Protein AF-A0A818C3V9-F1 (afdb_monomer)

Nearest PDB structures (foldseek):
  8pks-assembly7_M  TM=8.828E-01  e=2.914E-03  Homo sapiens
  5yy8-assembly1_A  TM=9.449E-01  e=5.911E-03  Homo sapiens
  1zgk-assembly1_A  TM=8.342E-01  e=2.914E-03  Homo sapiens
  8pjq-assembly1_A  TM=8.996E-01  e=6.270E-03  synthetic construct
  6ttk-assembly3_C  TM=8.232E-01  e=6.270E-03  Homo sapiens

Mean predicted aligned error: 8.04 Å

Solvent-accessible surface area (backbone atoms only — not comparable to full-atom values): 3168 Å² total; per-residue (Å²): 132,85,74,88,38,98,57,48,48,74,48,79,43,98,86,67,26,40,39,39,36,14,41,50,58,98,86,44,60,31,30,50,26,38,36,36,38,67,92,75,77,41,78,40,82,49,76,66,48,97,60,55,83

Sequence (53 aa):
MKSPSIDSAASILTNGNVLIAGELYGGDYLSSAELYNSSTETWTITDNMSQPR

pLDDT: mean 72.13, std 9.06, range [48.53, 83.12]

Radius of gyration: 11.03 Å; Cα contacts (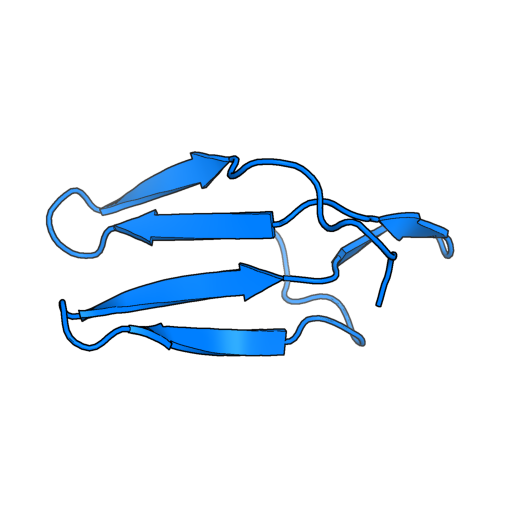8 Å, |Δi|>4): 104; chains: 1; bounding box: 31×21×27 Å

Structure (mmCIF, N/CA/C/O backbone):
data_AF-A0A818C3V9-F1
#
_entry.id   AF-A0A818C3V9-F1
#
loop_
_atom_site.group_PDB
_atom_site.id
_atom_site.type_symbol
_atom_site.label_atom_id
_atom_site.label_alt_id
_atom_site.label_comp_id
_atom_site.label_asym_id
_atom_site.label_entity_id
_atom_site.label_seq_id
_atom_site.pdbx_PDB_ins_code
_atom_site.Cartn_x
_atom_site.Cartn_y
_atom_site.Cartn_z
_atom_site.occupancy
_atom_site.B_iso_or_equiv
_atom_site.auth_seq_id
_atom_site.auth_comp_id
_atom_site.auth_asym_id
_atom_site.auth_atom_id
_atom_site.pdbx_PDB_model_num
ATOM 1 N N . MET A 1 1 ? 8.123 6.911 8.636 1.00 48.94 1 MET A N 1
ATOM 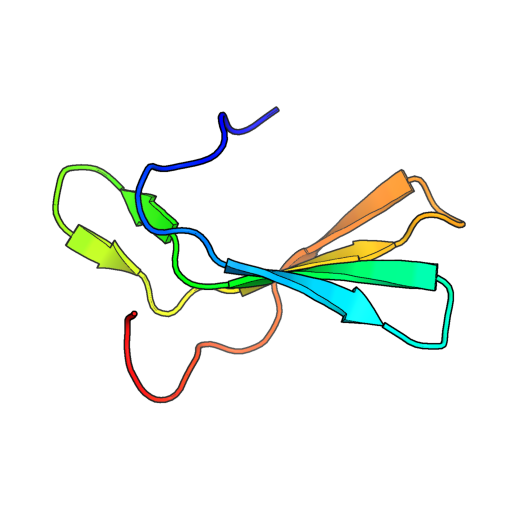2 C CA . MET A 1 1 ? 7.050 7.471 7.791 1.00 48.94 1 MET A CA 1
ATOM 3 C C . MET A 1 1 ? 7.702 7.884 6.481 1.00 48.94 1 MET A C 1
ATOM 5 O O . MET A 1 1 ? 8.583 8.734 6.524 1.00 48.94 1 MET A O 1
ATOM 9 N N . LYS A 1 2 ? 7.423 7.181 5.377 1.00 48.53 2 LYS A N 1
ATOM 10 C CA . LYS A 1 2 ? 7.983 7.511 4.059 1.00 48.53 2 LYS A CA 1
ATOM 11 C C . LYS A 1 2 ? 7.269 8.758 3.543 1.00 48.53 2 LYS A C 1
ATOM 13 O O . LYS A 1 2 ? 6.044 8.820 3.575 1.00 48.53 2 LYS A O 1
ATOM 18 N N . SER A 1 3 ? 8.041 9.781 3.196 1.00 49.34 3 SER A N 1
ATOM 19 C CA . SER A 1 3 ? 7.531 11.023 2.617 1.00 49.34 3 SER A CA 1
ATOM 20 C C . SER A 1 3 ? 6.784 10.698 1.319 1.00 49.34 3 SER A C 1
ATOM 22 O O . SER A 1 3 ? 7.302 9.883 0.558 1.00 49.34 3 SER A O 1
ATOM 24 N N . PRO A 1 4 ? 5.623 11.309 1.028 1.00 52.16 4 PRO A N 1
ATOM 25 C CA . PRO A 1 4 ? 4.966 11.127 -0.264 1.00 52.16 4 PRO A CA 1
ATOM 26 C C . PRO A 1 4 ? 5.930 11.512 -1.398 1.00 52.16 4 PRO A C 1
A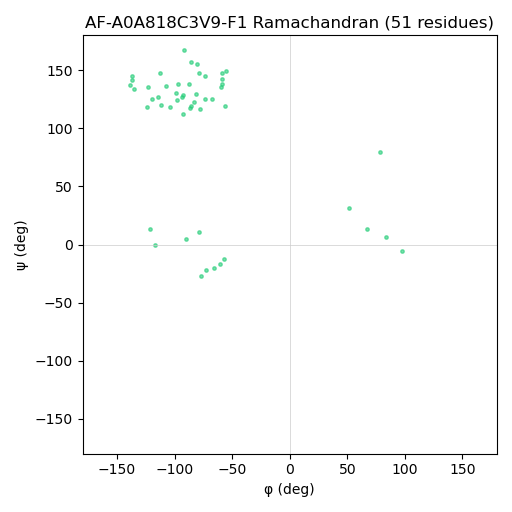TOM 28 O O . PRO A 1 4 ? 6.415 12.646 -1.432 1.00 52.16 4 PRO A O 1
ATOM 31 N N . SER A 1 5 ? 6.247 10.565 -2.284 1.00 56.34 5 SER A N 1
ATOM 32 C CA . SER A 1 5 ? 7.096 10.798 -3.458 1.00 56.34 5 SER A CA 1
ATOM 33 C C . SER A 1 5 ? 6.294 11.483 -4.564 1.00 56.34 5 SER A C 1
ATOM 35 O O . SER A 1 5 ? 5.098 11.236 -4.721 1.00 56.34 5 SER A O 1
ATOM 37 N N . ILE A 1 6 ? 6.973 12.325 -5.342 1.00 57.97 6 ILE A N 1
ATOM 38 C CA . ILE A 1 6 ? 6.405 13.219 -6.366 1.00 57.97 6 ILE A CA 1
ATOM 39 C C . ILE A 1 6 ? 5.578 12.540 -7.481 1.00 57.97 6 ILE A C 1
ATOM 41 O O . ILE A 1 6 ? 4.834 13.253 -8.142 1.00 57.97 6 ILE A O 1
ATOM 45 N N . ASP A 1 7 ? 5.619 11.208 -7.624 1.00 60.00 7 ASP A N 1
ATOM 46 C CA . ASP A 1 7 ? 4.848 10.440 -8.628 1.00 60.00 7 ASP A CA 1
ATOM 47 C C . ASP A 1 7 ? 3.901 9.374 -8.031 1.00 60.00 7 ASP A C 1
ATOM 49 O O . ASP A 1 7 ? 3.353 8.531 -8.741 1.00 60.00 7 ASP A O 1
ATOM 53 N N . SER A 1 8 ? 3.651 9.426 -6.719 1.00 64.62 8 SER A N 1
ATOM 54 C CA . SER A 1 8 ? 2.772 8.452 -6.058 1.00 64.62 8 SER A CA 1
ATOM 55 C C . SER A 1 8 ? 1.283 8.767 -6.209 1.00 64.62 8 SER A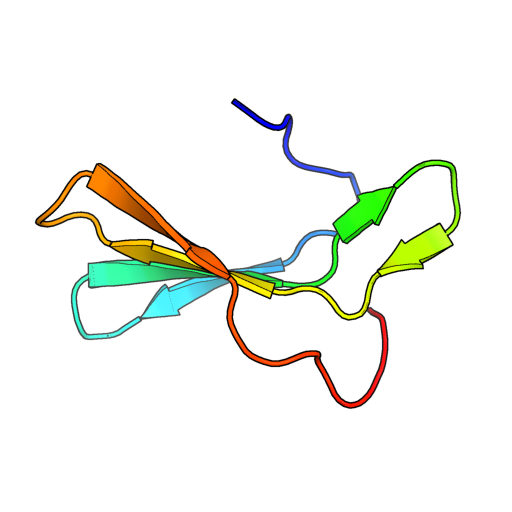 C 1
ATOM 57 O O . SER A 1 8 ? 0.815 9.870 -5.927 1.00 64.62 8 SER A O 1
ATOM 59 N N . ALA A 1 9 ? 0.510 7.766 -6.643 1.00 71.12 9 ALA A N 1
ATOM 60 C CA . ALA A 1 9 ? -0.943 7.825 -6.734 1.00 71.12 9 ALA A CA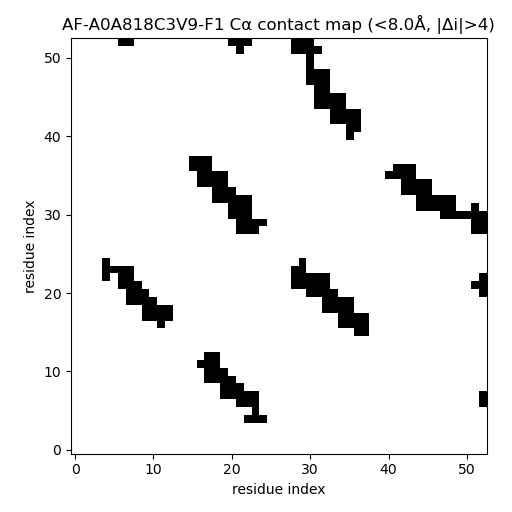 1
ATOM 61 C C . ALA A 1 9 ? -1.570 7.170 -5.498 1.00 71.12 9 ALA A C 1
ATOM 63 O O . ALA A 1 9 ? -1.325 5.997 -5.212 1.00 71.12 9 ALA A O 1
ATOM 64 N N . ALA A 1 10 ? -2.416 7.917 -4.787 1.00 72.81 10 ALA A N 1
ATOM 65 C CA . ALA A 1 10 ? -3.182 7.410 -3.653 1.00 72.81 10 ALA A CA 1
ATOM 66 C C . ALA A 1 10 ? -4.665 7.256 -4.025 1.00 72.81 10 ALA A C 1
ATOM 68 O O . ALA A 1 10 ? -5.252 8.135 -4.657 1.00 72.81 10 ALA A O 1
ATOM 69 N N . SER A 1 11 ? -5.294 6.147 -3.638 1.00 76.75 11 SER A N 1
ATOM 70 C CA . SER A 1 11 ? -6.732 5.913 -3.823 1.00 76.75 11 SER A CA 1
ATOM 71 C C . SER A 1 11 ? -7.361 5.342 -2.559 1.00 76.75 11 SER A C 1
ATOM 73 O O . SER A 1 11 ? -6.829 4.415 -1.949 1.00 76.75 11 SER A O 1
ATOM 75 N N . ILE A 1 12 ? -8.513 5.896 -2.174 1.00 80.62 12 ILE A N 1
ATOM 76 C CA . ILE A 1 12 ? -9.313 5.394 -1.055 1.00 80.62 12 ILE A CA 1
ATOM 77 C C . ILE A 1 12 ? -10.172 4.242 -1.570 1.00 80.62 12 ILE A C 1
ATOM 79 O O . ILE A 1 12 ? -10.946 4.400 -2.516 1.00 80.62 12 ILE A O 1
ATOM 83 N N . LEU A 1 13 ? -10.028 3.078 -0.950 1.00 77.56 13 LEU A N 1
ATOM 84 C CA . LEU A 1 13 ? -10.838 1.905 -1.237 1.00 77.56 13 LEU A CA 1
ATOM 85 C C . LEU A 1 13 ? -12.193 2.008 -0.527 1.00 77.56 13 LEU A C 1
ATOM 87 O O . LEU A 1 13 ? -12.331 2.648 0.515 1.00 77.56 13 LEU A O 1
ATOM 91 N N . THR A 1 14 ? -13.205 1.317 -1.054 1.00 79.75 14 THR A N 1
ATOM 92 C CA . THR A 1 14 ? -14.568 1.306 -0.488 1.00 79.75 14 THR A CA 1
ATOM 93 C C . THR A 1 14 ? -14.644 0.758 0.939 1.00 79.75 14 THR A C 1
ATOM 95 O O . THR A 1 14 ? -15.627 0.998 1.631 1.00 79.75 14 THR A O 1
ATOM 98 N N . ASN A 1 15 ? -13.609 0.049 1.395 1.00 75.44 15 ASN A N 1
ATOM 99 C CA . ASN A 1 15 ? -13.475 -0.458 2.759 1.00 75.44 15 ASN A CA 1
ATOM 100 C C . ASN A 1 15 ? -12.764 0.517 3.722 1.00 75.44 15 ASN A C 1
ATOM 102 O O . ASN A 1 15 ? -12.517 0.145 4.864 1.00 75.44 15 ASN A O 1
ATOM 106 N N . GLY A 1 16 ? -12.425 1.736 3.285 1.00 77.94 16 GLY A N 1
ATOM 107 C CA . GLY A 1 16 ? -11.767 2.750 4.118 1.00 77.94 16 GLY A CA 1
ATOM 108 C C . GLY A 1 16 ? -10.244 2.617 4.219 1.00 77.94 16 GLY A C 1
ATOM 109 O O . GLY A 1 16 ? -9.617 3.360 4.978 1.00 77.94 16 GLY A O 1
ATOM 110 N N . ASN A 1 17 ? -9.640 1.701 3.460 1.00 77.75 17 ASN A N 1
ATOM 111 C CA . ASN A 1 17 ? -8.188 1.582 3.346 1.00 77.75 17 ASN A CA 1
ATOM 112 C C . ASN A 1 17 ? -7.644 2.518 2.263 1.00 77.75 17 ASN A C 1
ATOM 114 O O . ASN A 1 17 ? -8.357 2.894 1.330 1.00 77.75 17 ASN A O 1
ATOM 118 N N . VAL A 1 18 ? -6.366 2.872 2.367 1.00 81.44 18 VAL A N 1
ATOM 119 C CA . VAL A 1 18 ? -5.686 3.727 1.386 1.00 81.44 18 VAL A CA 1
ATOM 120 C C . VAL A 1 18 ? -4.646 2.896 0.657 1.00 81.44 18 VAL A C 1
ATOM 122 O O . VAL A 1 18 ? -3.736 2.358 1.278 1.00 81.44 18 VAL A O 1
ATOM 125 N N . LEU A 1 19 ? -4.779 2.792 -0.660 1.00 77.25 19 LEU A N 1
ATOM 126 C CA . LEU A 1 19 ? -3.755 2.210 -1.518 1.00 77.25 19 LEU A CA 1
ATOM 127 C C . LEU A 1 19 ? -2.842 3.327 -2.016 1.00 77.25 19 LEU A C 1
ATOM 129 O O . LEU A 1 19 ? -3.339 4.313 -2.561 1.00 77.25 19 LEU A O 1
ATOM 133 N N . ILE A 1 20 ? -1.534 3.154 -1.860 1.00 77.31 20 ILE A N 1
ATOM 134 C CA . ILE A 1 20 ? -0.509 4.017 -2.447 1.00 77.31 20 ILE A CA 1
ATOM 135 C C . ILE A 1 20 ? 0.279 3.189 -3.458 1.00 77.31 20 ILE A C 1
ATOM 137 O O . ILE A 1 20 ? 0.756 2.102 -3.139 1.00 77.31 20 ILE A O 1
ATOM 141 N N . ALA A 1 21 ? 0.389 3.686 -4.685 1.00 74.69 21 ALA A N 1
ATOM 142 C CA . ALA A 1 21 ? 1.011 2.984 -5.801 1.00 74.69 21 ALA A CA 1
ATOM 143 C C . ALA A 1 21 ? 1.911 3.924 -6.612 1.00 74.69 21 ALA A C 1
ATOM 145 O O . ALA A 1 21 ? 1.564 5.092 -6.799 1.00 74.69 21 ALA A O 1
ATOM 146 N N . GLY A 1 22 ? 3.022 3.394 -7.131 1.00 67.44 22 GLY A N 1
ATOM 147 C CA . GLY A 1 22 ? 3.993 4.158 -7.919 1.00 67.44 22 GLY A CA 1
ATOM 148 C C . GLY A 1 22 ? 4.900 4.993 -7.025 1.00 67.44 22 GLY A C 1
ATOM 149 O O . GLY A 1 22 ? 4.679 6.179 -6.822 1.00 67.44 22 GLY A O 1
ATOM 150 N N . GLU A 1 23 ? 5.910 4.375 -6.424 1.00 71.12 23 GLU A N 1
ATOM 151 C CA . GLU A 1 23 ? 6.906 5.125 -5.656 1.00 71.12 23 GLU A CA 1
ATOM 152 C C . GLU A 1 23 ? 8.093 5.470 -6.561 1.00 71.12 23 GLU A C 1
ATOM 154 O O . GLU A 1 23 ? 8.693 4.589 -7.168 1.00 71.12 23 GLU A O 1
ATOM 159 N N . LEU A 1 24 ? 8.470 6.748 -6.627 1.00 66.44 24 LEU A N 1
ATOM 160 C CA . LEU A 1 24 ? 9.774 7.145 -7.153 1.00 66.44 24 LEU A CA 1
ATOM 161 C C . LEU A 1 24 ? 10.786 7.091 -6.004 1.00 66.44 24 LEU A C 1
ATOM 163 O O . LEU A 1 24 ? 10.657 7.847 -5.032 1.00 66.44 24 LEU A O 1
ATOM 167 N N . TYR A 1 25 ? 11.798 6.230 -6.110 1.00 67.19 25 TYR A N 1
ATOM 168 C CA . TYR A 1 25 ? 12.899 6.161 -5.148 1.00 67.19 25 TYR A CA 1
ATOM 169 C C . TYR A 1 25 ? 14.234 6.345 -5.863 1.00 67.19 25 TYR A C 1
ATOM 171 O O . TYR A 1 25 ? 14.603 5.566 -6.733 1.00 67.19 25 TYR A O 1
ATOM 179 N N . GLY A 1 26 ? 14.972 7.399 -5.510 1.00 69.31 26 GLY A N 1
ATOM 180 C CA . GLY A 1 26 ? 16.296 7.656 -6.090 1.00 69.31 26 GLY A CA 1
ATOM 181 C C . GLY A 1 26 ? 16.303 8.023 -7.582 1.00 69.31 26 GLY A C 1
ATOM 182 O O . GLY A 1 26 ? 17.374 8.041 -8.176 1.00 69.31 26 GLY A O 1
ATOM 183 N N . GLY A 1 27 ? 15.145 8.344 -8.171 1.00 70.25 27 GLY A N 1
ATOM 184 C CA . GLY A 1 27 ? 14.998 8.623 -9.606 1.00 70.25 27 GLY A CA 1
ATOM 185 C C . GLY A 1 27 ? 14.503 7.431 -10.428 1.00 70.25 27 GLY A C 1
ATOM 186 O O . GLY A 1 27 ? 14.197 7.614 -11.603 1.00 70.25 27 GLY A O 1
ATOM 187 N N . ASP A 1 28 ? 14.364 6.255 -9.808 1.00 68.50 28 ASP A N 1
ATOM 188 C CA . ASP A 1 28 ? 13.774 5.073 -10.428 1.00 68.50 28 ASP A CA 1
ATOM 189 C C . ASP A 1 28 ? 12.299 4.935 -10.048 1.00 68.50 28 ASP A C 1
ATOM 191 O O . ASP A 1 28 ? 11.911 5.109 -8.886 1.00 68.50 28 ASP A O 1
ATOM 195 N N . TYR A 1 29 ? 11.484 4.581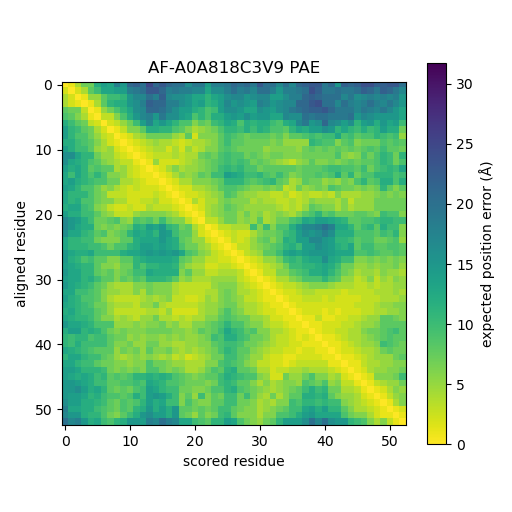 -11.040 1.00 72.06 29 TYR A N 1
ATOM 196 C CA . TYR A 1 29 ? 10.082 4.237 -10.851 1.00 72.06 29 TYR A CA 1
ATOM 197 C C . TYR A 1 29 ? 9.966 2.815 -10.306 1.00 72.06 29 TYR A C 1
ATOM 199 O O . TYR A 1 29 ? 10.343 1.844 -10.970 1.00 72.06 29 TYR A O 1
ATOM 207 N N . LEU A 1 30 ? 9.436 2.680 -9.093 1.00 72.94 30 LEU A N 1
ATOM 208 C CA . LEU A 1 30 ? 9.174 1.390 -8.477 1.00 72.94 30 LEU A CA 1
ATOM 209 C C . LEU A 1 30 ? 7.788 0.887 -8.877 1.00 72.94 30 LEU A C 1
ATOM 211 O O . LEU A 1 30 ? 6.791 1.607 -8.850 1.00 72.94 30 LEU A O 1
ATOM 215 N N . SER A 1 31 ? 7.716 -0.408 -9.174 1.00 75.19 31 SER A N 1
ATOM 216 C CA . SER A 1 31 ? 6.455 -1.136 -9.304 1.00 75.19 31 SER A CA 1
ATOM 217 C C . SER A 1 31 ? 5.853 -1.518 -7.946 1.00 75.19 31 SER A C 1
ATOM 219 O O . SER A 1 31 ? 4.951 -2.349 -7.903 1.00 75.19 31 SER A O 1
ATOM 221 N N . SER A 1 32 ? 6.365 -0.997 -6.829 1.00 75.31 32 SER A N 1
ATOM 222 C CA . SER A 1 32 ? 5.821 -1.289 -5.505 1.00 75.31 32 SER A CA 1
ATOM 223 C C . SER A 1 32 ? 4.496 -0.558 -5.289 1.00 75.31 32 SER A C 1
ATOM 225 O O . SER A 1 32 ? 4.276 0.567 -5.746 1.00 75.31 32 SER A O 1
ATOM 227 N N . ALA A 1 33 ? 3.606 -1.218 -4.559 1.00 78.44 33 ALA A N 1
ATOM 228 C CA . ALA A 1 33 ? 2.402 -0.610 -4.029 1.00 78.44 33 ALA A CA 1
ATOM 229 C C . ALA A 1 33 ? 2.213 -1.070 -2.583 1.00 78.44 33 ALA A C 1
ATOM 231 O O . ALA A 1 33 ? 2.477 -2.226 -2.240 1.00 78.44 33 ALA A O 1
ATOM 232 N N . GLU A 1 34 ? 1.755 -0.164 -1.730 1.00 83.12 34 GLU A N 1
ATOM 233 C CA . GLU A 1 34 ? 1.511 -0.416 -0.316 1.00 83.12 34 GLU A CA 1
ATOM 234 C C . GLU A 1 34 ? 0.055 -0.095 0.019 1.00 83.12 34 GLU A C 1
ATOM 236 O O . GLU A 1 34 ? -0.499 0.928 -0.389 1.00 83.12 34 GLU A O 1
ATOM 241 N N . LEU A 1 35 ? -0.576 -0.979 0.786 1.00 81.25 35 LEU A N 1
ATOM 242 C CA . LEU A 1 35 ? -1.922 -0.798 1.299 1.00 81.25 35 LEU A CA 1
ATOM 243 C C . LEU A 1 35 ? -1.853 -0.419 2.774 1.00 81.25 35 LEU A C 1
ATOM 245 O O . LEU A 1 35 ? -1.405 -1.205 3.613 1.00 81.25 35 LEU A O 1
ATOM 249 N N . TYR A 1 36 ? -2.356 0.764 3.092 1.00 81.12 36 TYR A N 1
ATOM 250 C CA . TYR A 1 36 ? -2.594 1.189 4.457 1.00 81.12 36 TYR A CA 1
ATOM 251 C C . TYR A 1 36 ? -3.964 0.710 4.931 1.00 81.12 36 TYR A C 1
ATOM 253 O O . TYR A 1 36 ? -5.001 1.091 4.375 1.00 81.12 36 TYR A O 1
ATOM 261 N N . ASN A 1 37 ? -3.964 -0.108 5.980 1.00 78.25 37 ASN A N 1
ATOM 262 C CA . ASN A 1 37 ? -5.169 -0.512 6.683 1.00 78.25 37 ASN A CA 1
ATOM 263 C C . ASN A 1 37 ? -5.426 0.443 7.852 1.00 78.25 37 ASN A C 1
ATOM 265 O O . ASN A 1 37 ? -4.686 0.450 8.835 1.00 78.25 37 ASN A O 1
ATOM 269 N N . SER A 1 38 ? -6.499 1.226 7.756 1.00 76.81 38 SER A N 1
ATOM 270 C CA . SER A 1 38 ? -6.855 2.220 8.773 1.00 76.81 38 SER A CA 1
ATOM 271 C C . SER A 1 38 ? -7.395 1.602 10.066 1.00 76.81 38 SER A C 1
ATOM 273 O O . SER A 1 38 ? -7.311 2.232 11.112 1.00 76.81 38 SER A O 1
ATOM 275 N N . SER A 1 39 ? -7.901 0.364 10.025 1.00 80.25 39 SER A N 1
ATOM 276 C CA . SER A 1 39 ? -8.432 -0.332 11.209 1.00 80.25 39 SER A CA 1
ATOM 277 C C . SER A 1 39 ? -7.332 -0.885 12.117 1.00 80.25 39 SER A C 1
ATOM 279 O O . SER A 1 39 ? -7.551 -1.068 13.310 1.00 80.25 39 SER A O 1
ATOM 281 N N . THR A 1 40 ? -6.163 -1.184 11.550 1.00 83.00 40 THR A N 1
ATOM 282 C CA . THR A 1 40 ? -5.017 -1.76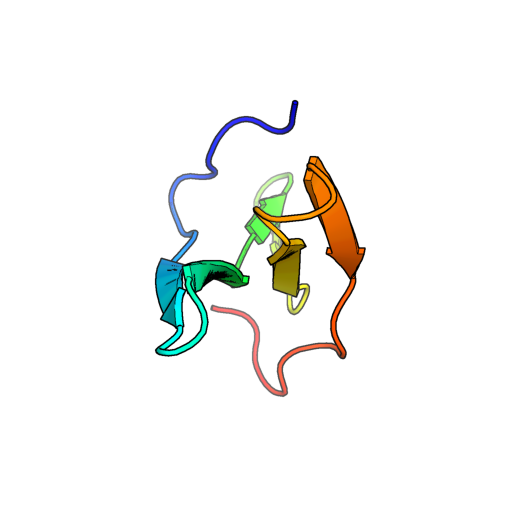4 12.270 1.00 83.00 40 THR A CA 1
ATOM 283 C C . THR A 1 40 ? -3.798 -0.847 12.287 1.00 83.00 40 THR A C 1
ATOM 285 O O . THR A 1 40 ? -2.773 -1.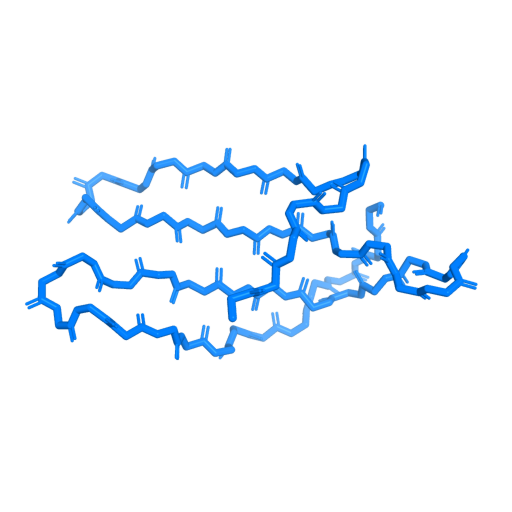227 12.843 1.00 83.00 40 THR A O 1
ATOM 288 N N . GLU A 1 41 ? -3.897 0.333 11.668 1.00 82.88 41 GLU A N 1
ATOM 289 C CA . GLU A 1 41 ? -2.807 1.303 11.489 1.00 82.88 41 GLU A CA 1
ATOM 290 C C . GLU A 1 41 ? -1.534 0.686 10.876 1.00 82.88 41 GLU A C 1
ATOM 292 O O . GLU A 1 41 ? -0.409 1.104 11.155 1.00 82.88 41 GLU A O 1
ATOM 297 N N . THR A 1 42 ? -1.699 -0.329 10.022 1.00 80.44 42 THR A N 1
ATOM 298 C CA . THR A 1 42 ? -0.583 -1.083 9.439 1.00 80.44 42 THR A CA 1
ATOM 299 C C . THR A 1 42 ? -0.446 -0.861 7.939 1.00 80.44 42 THR A C 1
ATOM 301 O O . THR A 1 42 ? -1.426 -0.697 7.212 1.00 80.44 42 THR A O 1
ATOM 304 N N . TRP A 1 43 ? 0.801 -0.912 7.472 1.00 80.19 43 TRP A N 1
ATOM 305 C CA . TRP A 1 43 ? 1.161 -0.911 6.057 1.00 80.19 43 TRP A CA 1
ATOM 306 C C . TRP A 1 43 ? 1.445 -2.339 5.603 1.00 80.19 43 TRP A C 1
ATOM 308 O O . TRP A 1 43 ? 2.197 -3.060 6.258 1.00 80.19 43 TRP A O 1
ATOM 318 N N . THR A 1 44 ? 0.837 -2.750 4.494 1.00 81.44 44 THR A N 1
ATOM 319 C CA . THR A 1 44 ? 1.073 -4.058 3.874 1.00 81.44 44 THR A CA 1
ATOM 320 C C . THR A 1 44 ? 1.598 -3.848 2.464 1.00 81.44 44 THR A C 1
ATOM 322 O O . THR A 1 44 ? 0.954 -3.166 1.670 1.00 81.44 44 THR A O 1
ATOM 325 N N . ILE A 1 45 ? 2.749 -4.440 2.143 1.00 78.69 45 ILE A N 1
ATOM 326 C CA . ILE A 1 45 ? 3.257 -4.456 0.769 1.00 78.69 45 ILE A CA 1
ATOM 327 C C . ILE A 1 45 ? 2.306 -5.320 -0.062 1.00 78.69 45 ILE A C 1
ATOM 329 O O . ILE A 1 45 ? 2.018 -6.462 0.300 1.00 78.69 45 ILE A O 1
ATOM 333 N N . THR A 1 46 ? 1.785 -4.753 -1.143 1.00 75.44 46 THR A N 1
ATOM 334 C CA . THR A 1 46 ? 0.971 -5.475 -2.125 1.00 75.44 46 THR A CA 1
ATOM 335 C C . THR A 1 46 ? 1.857 -6.025 -3.238 1.00 75.44 46 THR A C 1
ATOM 337 O O . THR A 1 46 ? 3.031 -5.662 -3.336 1.00 75.44 46 THR A O 1
ATOM 340 N N . ASP A 1 47 ? 1.315 -6.918 -4.067 1.00 74.75 47 ASP A N 1
ATOM 341 C CA . ASP A 1 47 ? 2.046 -7.425 -5.227 1.00 74.75 47 ASP A CA 1
ATOM 342 C C . ASP A 1 47 ? 2.527 -6.287 -6.137 1.00 74.75 47 ASP A C 1
ATOM 344 O O . ASP A 1 47 ? 1.892 -5.237 -6.260 1.00 74.75 47 ASP A O 1
ATOM 348 N N . ASN A 1 48 ? 3.661 -6.521 -6.799 1.00 72.69 48 ASN A N 1
ATOM 349 C CA . ASN A 1 48 ? 4.232 -5.552 -7.723 1.00 72.69 48 ASN A CA 1
ATOM 350 C C . ASN A 1 48 ? 3.252 -5.243 -8.863 1.00 72.69 48 ASN A C 1
ATOM 352 O O . ASN A 1 48 ? 2.677 -6.137 -9.488 1.00 72.69 48 ASN A O 1
ATOM 356 N N . MET A 1 49 ? 3.119 -3.962 -9.181 1.00 70.25 49 MET A N 1
ATOM 357 C CA . MET A 1 49 ? 2.415 -3.487 -10.360 1.00 70.25 49 MET A CA 1
ATOM 358 C C . MET A 1 49 ? 3.047 -4.075 -11.624 1.00 70.25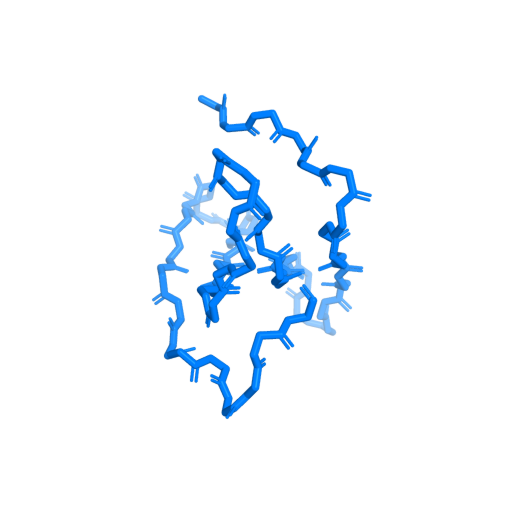 49 MET A C 1
ATOM 360 O O . MET A 1 49 ? 4.266 -4.168 -11.745 1.00 70.25 49 MET A O 1
ATOM 364 N N . SER A 1 50 ? 2.225 -4.421 -12.615 1.00 75.25 50 SER A N 1
ATOM 365 C CA . SER A 1 50 ? 2.728 -4.942 -13.894 1.00 75.25 50 SER A CA 1
ATOM 366 C C . SER A 1 50 ? 3.534 -3.913 -14.696 1.00 75.25 50 SER A C 1
ATOM 368 O O . SER A 1 50 ? 4.292 -4.297 -15.582 1.00 75.25 50 SER A O 1
ATOM 370 N N . GLN A 1 51 ? 3.364 -2.621 -14.406 1.00 67.62 51 GLN A N 1
ATOM 371 C CA . GLN A 1 51 ? 4.183 -1.536 -14.937 1.00 67.62 51 GLN A CA 1
ATOM 372 C C . GLN A 1 51 ? 4.477 -0.519 -13.825 1.00 67.62 51 GLN A C 1
ATOM 374 O O . GLN A 1 51 ? 3.554 -0.194 -13.068 1.00 67.62 51 GLN A O 1
ATOM 379 N N . PRO A 1 52 ? 5.719 -0.011 -13.727 1.00 64.12 52 PRO A N 1
ATOM 380 C CA . PRO A 1 52 ? 6.027 1.166 -12.921 1.00 64.12 52 PRO A CA 1
ATOM 381 C C . PRO A 1 52 ? 5.205 2.370 -13.402 1.00 64.12 52 PRO A C 1
ATOM 383 O O . PRO A 1 52 ? 4.891 2.458 -14.592 1.00 64.12 52 PRO A O 1
ATOM 386 N N . ARG A 1 53 ? 4.838 3.264 -12.484 1.00 62.81 53 ARG A N 1
ATOM 387 C CA . ARG A 1 53 ? 4.144 4.522 -12.790 1.00 62.81 53 ARG A CA 1
ATOM 388 C C . ARG A 1 53 ? 5.094 5.682 -12.698 1.00 62.81 53 ARG A C 1
ATOM 390 O O . ARG A 1 53 ? 5.795 5.684 -11.670 1.00 62.81 53 ARG A O 1
#

Foldseek 3Di:
DDDDAPPWDWDQDPVRKIKIAWHQDPNDTFQWIWIQDPVVRDIDIDDGHPDGD

Secondary structure (DSSP, 8-state):
-PPPPTT-EEEE-TTS-EEEEEEEETTEEEEEEEEEETTTTEEEEEPPPSS--